Protein AF-M1XTB2-F1 (afdb_monomer_lite)

Sequence (82 aa):
MSERQPSRDVPEIARPAPDEPSLLDPADITRYDALLAAIPLALLAAWTAGQLASIPEWAALGTGALVAVAALIDGLVLHPPE

InterPro domains:
  IPR058328 Protein of unknown function DUF8015 [PF26047] (29-81)

pLDDT: mean 75.96, std 14.42, range [40.03, 94.5]

Structure (mmCIF, N/CA/C/O backbone):
data_AF-M1XTB2-F1
#
_entry.id   AF-M1XTB2-F1
#
loop_
_atom_site.group_PDB
_atom_site.id
_atom_site.type_symbol
_atom_site.label_atom_id
_atom_site.label_alt_id
_atom_site.label_comp_id
_atom_site.label_asym_id
_atom_site.label_entity_id
_atom_site.label_seq_id
_atom_site.pdbx_PDB_ins_code
_atom_site.Cartn_x
_atom_site.Cartn_y
_atom_site.Cartn_z
_atom_site.occupancy
_atom_site.B_iso_or_equiv
_atom_site.auth_seq_id
_atom_site.auth_comp_id
_atom_site.auth_asym_id
_atom_site.auth_atom_id
_atom_site.pdbx_PDB_model_num
ATOM 1 N N . MET A 1 1 ? 63.672 32.368 -46.353 1.00 40.03 1 MET A N 1
ATOM 2 C CA . MET A 1 1 ? 63.108 31.032 -46.634 1.00 40.03 1 MET A CA 1
ATOM 3 C C . MET A 1 1 ? 62.337 30.616 -45.396 1.00 40.03 1 MET A C 1
ATOM 5 O O . MET A 1 1 ? 62.943 30.510 -44.343 1.00 40.03 1 MET A O 1
ATOM 9 N N . SER A 1 2 ? 61.008 30.575 -45.480 1.00 50.19 2 SER A N 1
ATOM 10 C CA . SER A 1 2 ? 60.114 30.311 -44.346 1.00 50.19 2 SER A CA 1
ATOM 11 C C . SER A 1 2 ? 59.394 29.007 -44.658 1.00 50.19 2 SER A C 1
ATOM 13 O O . SER A 1 2 ? 58.449 28.992 -45.446 1.00 50.19 2 SER A O 1
ATOM 15 N N . GLU A 1 3 ? 59.932 27.902 -44.149 1.00 51.38 3 GLU A N 1
ATOM 16 C CA . GLU A 1 3 ? 59.339 26.582 -44.333 1.00 51.38 3 GLU A CA 1
ATOM 17 C C . GLU A 1 3 ? 58.428 26.281 -43.148 1.00 51.38 3 GLU A C 1
ATOM 19 O O . GLU A 1 3 ? 58.786 26.434 -41.980 1.00 51.38 3 GLU A O 1
ATOM 24 N N . ARG A 1 4 ? 57.183 25.974 -43.502 1.00 51.75 4 ARG A N 1
ATOM 25 C CA . ARG A 1 4 ? 56.036 25.831 -42.617 1.00 51.75 4 ARG A CA 1
ATOM 26 C C . ARG A 1 4 ? 56.206 24.604 -41.731 1.00 51.75 4 ARG A C 1
ATOM 28 O O . ARG A 1 4 ? 56.460 23.505 -42.209 1.00 51.75 4 ARG A O 1
ATOM 35 N N . GLN A 1 5 ? 55.977 24.813 -40.447 1.00 60.19 5 GLN A N 1
ATOM 36 C CA . GLN A 1 5 ? 55.788 23.783 -39.437 1.00 60.19 5 GLN A CA 1
ATOM 37 C C . GLN A 1 5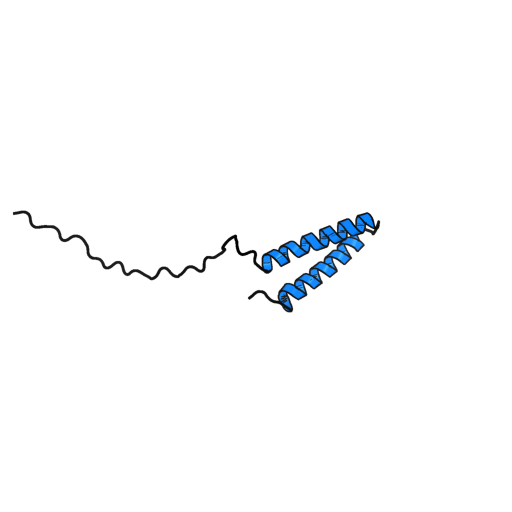 ? 54.538 22.953 -39.798 1.00 60.19 5 GLN A C 1
ATOM 39 O O . GLN A 1 5 ? 53.454 23.540 -39.884 1.00 60.19 5 GLN A O 1
ATOM 44 N N . PRO A 1 6 ? 54.629 21.629 -40.032 1.00 50.50 6 PRO A N 1
ATOM 45 C CA . PRO A 1 6 ? 53.439 20.817 -40.225 1.00 50.50 6 PRO A CA 1
ATOM 46 C C . PRO A 1 6 ? 52.817 20.566 -38.850 1.00 50.50 6 PRO A C 1
ATOM 48 O O . PRO A 1 6 ? 53.239 19.706 -38.077 1.00 50.50 6 PRO A O 1
ATOM 51 N N . SER A 1 7 ? 51.836 21.401 -38.520 1.00 58.12 7 SER A N 1
ATOM 52 C CA . SER A 1 7 ? 50.888 21.138 -37.447 1.00 58.12 7 SER A CA 1
ATOM 53 C C . SER A 1 7 ? 50.145 19.838 -37.733 1.00 58.12 7 SER A C 1
ATOM 55 O O . SER A 1 7 ? 49.496 19.725 -38.763 1.00 58.12 7 SER A O 1
ATOM 57 N N . ARG A 1 8 ? 50.229 18.931 -36.756 1.00 58.12 8 ARG A N 1
ATOM 58 C CA . ARG A 1 8 ? 49.140 18.098 -36.231 1.00 58.12 8 ARG A CA 1
ATOM 59 C C . ARG A 1 8 ? 48.177 17.498 -37.255 1.00 58.12 8 ARG A C 1
ATOM 61 O O . ARG A 1 8 ? 47.190 18.130 -37.588 1.00 58.12 8 ARG A O 1
ATOM 68 N N . ASP A 1 9 ? 48.352 16.207 -37.492 1.00 55.81 9 ASP A N 1
ATOM 69 C CA . ASP A 1 9 ? 47.233 15.291 -37.699 1.00 55.81 9 ASP A CA 1
ATOM 70 C C . ASP A 1 9 ? 47.495 14.054 -36.839 1.00 55.81 9 ASP A C 1
ATOM 72 O O . ASP A 1 9 ? 47.962 13.015 -37.299 1.00 55.81 9 ASP A O 1
ATOM 76 N N . VAL A 1 10 ? 47.272 14.201 -35.530 1.00 62.19 10 VAL A N 1
ATOM 77 C CA . VAL A 1 10 ? 46.944 13.037 -34.708 1.00 62.19 10 VAL A CA 1
ATOM 78 C C . VAL A 1 10 ? 45.497 12.742 -35.080 1.00 62.19 10 VAL A C 1
ATOM 80 O O . VAL A 1 10 ? 44.651 13.582 -34.767 1.00 62.19 10 VAL A O 1
ATOM 83 N N . PRO A 1 11 ? 45.179 11.628 -35.764 1.00 54.22 11 PRO A N 1
ATOM 84 C CA . PRO A 1 11 ? 43.809 11.166 -35.806 1.00 54.22 11 PRO A CA 1
ATOM 85 C C . PRO A 1 11 ? 43.472 10.820 -34.362 1.00 54.22 11 PRO A C 1
ATOM 87 O O . PRO A 1 11 ? 43.862 9.778 -33.837 1.00 54.22 11 PRO A O 1
ATOM 90 N N . GLU A 1 12 ? 42.852 11.782 -33.687 1.00 58.34 12 GLU A N 1
ATOM 91 C CA . GLU A 1 12 ? 42.092 11.575 -32.477 1.00 58.34 12 GLU A CA 1
ATOM 92 C C . GLU A 1 12 ? 41.204 10.380 -32.784 1.00 58.34 12 GLU A C 1
ATOM 94 O O . GLU A 1 12 ? 40.289 10.453 -33.604 1.00 58.34 12 GLU A O 1
ATOM 99 N N . ILE A 1 13 ? 41.604 9.226 -32.246 1.00 61.41 13 ILE A N 1
ATOM 100 C CA . ILE A 1 13 ? 40.828 8.002 -32.271 1.00 61.41 13 ILE A CA 1
ATOM 101 C C . ILE A 1 13 ? 39.569 8.397 -31.522 1.00 61.41 13 ILE A C 1
ATOM 103 O O . ILE A 1 13 ? 39.542 8.361 -30.291 1.00 61.41 13 ILE A O 1
ATOM 107 N N . ALA A 1 14 ? 38.578 8.875 -32.269 1.00 62.75 14 ALA A N 1
ATOM 108 C CA . ALA A 1 14 ? 37.246 9.120 -31.791 1.00 62.75 14 ALA A CA 1
ATOM 109 C C . ALA A 1 14 ? 36.780 7.763 -31.286 1.00 62.75 14 ALA A C 1
ATOM 111 O O . ALA A 1 14 ? 36.315 6.916 -32.049 1.00 62.75 14 ALA A O 1
ATOM 112 N N . ARG A 1 15 ? 36.982 7.511 -29.988 1.00 64.38 15 ARG A N 1
ATOM 113 C CA . ARG A 1 15 ? 36.136 6.550 -29.308 1.00 64.38 15 ARG A CA 1
ATOM 114 C C . ARG A 1 15 ? 34.730 7.036 -29.631 1.00 64.38 15 ARG A C 1
ATOM 116 O O . ARG A 1 15 ? 34.468 8.220 -29.394 1.00 64.38 15 ARG A O 1
ATOM 123 N N . PRO A 1 16 ? 33.842 6.181 -30.158 1.00 62.19 16 PRO A N 1
ATOM 124 C CA . PRO A 1 16 ? 32.432 6.438 -29.967 1.00 62.19 16 PRO A CA 1
ATOM 125 C C . PRO A 1 16 ? 32.324 6.698 -28.468 1.00 62.19 16 PRO A C 1
ATOM 127 O O . PRO A 1 16 ? 32.770 5.857 -27.675 1.00 62.19 16 PRO A O 1
ATOM 130 N N . ALA A 1 17 ? 31.891 7.900 -28.074 1.00 65.44 17 ALA A N 1
ATOM 131 C CA . ALA A 1 17 ? 31.431 8.065 -26.710 1.00 65.44 17 ALA A CA 1
ATOM 132 C C . ALA A 1 17 ? 30.490 6.873 -26.499 1.00 65.44 17 ALA A C 1
ATOM 134 O O . ALA A 1 17 ? 29.675 6.622 -27.394 1.00 65.44 17 ALA A O 1
ATOM 135 N N . PRO A 1 18 ? 30.668 6.053 -25.445 1.00 65.94 18 PRO A N 1
ATOM 136 C CA . PRO A 1 18 ? 29.620 5.112 -25.100 1.00 65.94 18 PRO A CA 1
ATOM 137 C C . PRO A 1 18 ? 28.357 5.957 -25.122 1.00 65.94 18 PRO A C 1
ATOM 139 O O . PRO A 1 18 ? 28.382 7.040 -24.534 1.00 65.94 18 PRO A O 1
ATOM 142 N N . ASP A 1 19 ? 27.348 5.559 -25.892 1.00 62.94 19 ASP A N 1
ATOM 143 C CA . ASP A 1 19 ? 26.024 6.138 -25.750 1.00 62.94 19 ASP A CA 1
ATOM 144 C C . ASP A 1 19 ? 25.683 5.897 -24.280 1.00 62.94 19 ASP A C 1
ATOM 146 O O . ASP A 1 19 ? 25.301 4.791 -23.897 1.00 62.94 19 ASP A O 1
ATOM 150 N N . GLU A 1 20 ? 26.028 6.865 -23.425 1.00 62.44 20 GLU A N 1
ATOM 151 C CA . GLU A 1 20 ? 25.811 6.782 -21.998 1.00 62.44 20 GLU A CA 1
ATOM 152 C C . GLU A 1 20 ? 24.297 6.674 -21.918 1.00 62.44 20 GLU A C 1
ATOM 154 O O . GLU A 1 20 ? 23.618 7.595 -22.389 1.00 62.44 20 GLU A O 1
ATOM 159 N N . PRO A 1 21 ? 23.743 5.535 -21.460 1.00 60.16 21 PRO A N 1
ATOM 160 C CA . PRO A 1 21 ? 22.305 5.427 -21.321 1.00 60.16 21 PRO A CA 1
ATOM 161 C C . PRO A 1 21 ? 21.903 6.619 -20.465 1.00 60.16 21 PRO A C 1
ATOM 163 O O . PRO A 1 21 ? 22.429 6.764 -19.365 1.00 60.16 21 PRO A O 1
ATOM 166 N N . SER A 1 22 ? 21.106 7.526 -21.035 1.00 59.00 22 SER A N 1
ATOM 167 C CA . SER A 1 22 ? 20.705 8.786 -20.411 1.00 59.00 22 SER A CA 1
ATOM 168 C C . SER A 1 22 ? 20.130 8.448 -19.043 1.00 59.00 22 SER A C 1
ATOM 170 O O . SER A 1 22 ? 19.026 7.917 -18.965 1.00 59.00 22 SER A O 1
ATOM 172 N N . LEU A 1 23 ? 20.935 8.585 -17.981 1.00 64.06 23 LEU A N 1
ATOM 173 C CA . LEU A 1 23 ? 20.717 7.724 -16.818 1.00 64.06 23 LEU A CA 1
ATOM 174 C C . LEU A 1 23 ? 19.419 8.031 -16.083 1.00 64.06 23 LEU A C 1
ATOM 176 O O . LEU A 1 23 ? 18.950 7.145 -15.388 1.00 64.06 23 LEU A O 1
ATOM 180 N N . LEU A 1 24 ? 18.833 9.215 -16.248 1.00 62.34 24 LEU A N 1
ATOM 181 C CA . LEU A 1 24 ? 17.503 9.570 -15.763 1.00 62.34 24 LEU A CA 1
ATOM 182 C C . LEU A 1 24 ? 17.031 10.775 -16.585 1.00 62.34 24 LEU A C 1
ATOM 184 O O . LEU A 1 24 ? 17.497 11.891 -16.344 1.00 62.34 24 LEU A O 1
ATOM 188 N N . ASP A 1 25 ? 16.132 10.581 -17.552 1.00 59.50 25 ASP A N 1
ATOM 189 C CA . ASP A 1 25 ? 15.295 11.699 -17.987 1.00 59.50 25 ASP A CA 1
ATOM 190 C C . ASP A 1 25 ? 14.334 11.990 -16.819 1.00 59.50 25 ASP A C 1
ATOM 192 O O . ASP A 1 25 ? 13.553 11.114 -16.451 1.00 59.50 25 ASP A O 1
ATOM 196 N N . PRO A 1 26 ? 14.381 13.162 -16.160 1.00 56.59 26 PRO A N 1
ATOM 197 C CA . PRO A 1 26 ? 13.453 13.482 -15.074 1.00 56.59 26 PRO A CA 1
ATOM 198 C C . PRO A 1 26 ? 11.981 13.511 -15.527 1.00 56.59 26 PRO A C 1
ATOM 200 O O . PRO A 1 26 ? 11.090 13.610 -14.682 1.00 56.59 26 PRO A O 1
ATOM 203 N N . ALA A 1 27 ? 11.716 13.444 -16.838 1.00 57.59 27 ALA A N 1
ATOM 204 C CA . ALA A 1 27 ? 10.383 13.253 -17.399 1.00 57.59 27 ALA A CA 1
ATOM 205 C C . ALA A 1 27 ? 9.876 11.799 -17.323 1.00 57.59 27 ALA A C 1
ATOM 207 O O . ALA A 1 27 ? 8.663 11.583 -17.395 1.00 57.59 27 ALA A O 1
ATOM 208 N N . ASP A 1 28 ? 10.757 10.818 -17.123 1.00 65.12 28 ASP A N 1
ATOM 209 C CA . ASP A 1 28 ? 10.391 9.409 -17.016 1.00 65.12 28 ASP A CA 1
ATOM 210 C C . ASP A 1 28 ? 10.111 9.057 -15.554 1.00 65.12 28 ASP A C 1
ATOM 212 O O . ASP A 1 28 ? 10.943 8.483 -14.852 1.00 65.12 28 ASP A O 1
ATOM 216 N N . ILE A 1 29 ? 8.908 9.402 -15.075 1.00 67.25 29 ILE A N 1
ATOM 217 C CA . ILE A 1 29 ? 8.385 8.816 -13.834 1.00 67.25 29 ILE A CA 1
ATOM 218 C C . ILE A 1 29 ? 8.393 7.302 -14.022 1.00 67.25 29 ILE A C 1
ATOM 220 O O . ILE A 1 29 ? 7.595 6.747 -14.785 1.00 67.25 29 ILE A O 1
ATOM 224 N N . THR A 1 30 ? 9.297 6.627 -13.320 1.00 74.94 30 THR A N 1
ATOM 225 C CA . THR A 1 30 ? 9.409 5.180 -13.425 1.00 74.94 30 THR A CA 1
ATOM 226 C C . THR A 1 30 ? 8.260 4.531 -12.654 1.00 74.94 30 THR A C 1
ATOM 228 O O . THR A 1 30 ? 7.726 5.082 -11.685 1.00 74.94 30 THR A O 1
ATOM 231 N N . ARG A 1 31 ? 7.870 3.307 -13.032 1.00 72.12 31 ARG A N 1
ATOM 232 C CA . ARG A 1 31 ? 6.910 2.524 -12.226 1.00 72.12 31 ARG A CA 1
ATOM 233 C C . ARG A 1 31 ? 7.389 2.340 -10.785 1.00 72.12 31 ARG A C 1
ATOM 235 O O . ARG A 1 31 ? 6.565 2.237 -9.879 1.00 72.12 31 ARG A O 1
ATOM 242 N N . TYR A 1 32 ? 8.704 2.336 -10.576 1.00 74.12 32 TYR A N 1
ATOM 243 C CA . TYR A 1 32 ? 9.305 2.261 -9.254 1.00 74.12 32 TYR A CA 1
ATOM 244 C C . TYR A 1 32 ? 8.993 3.508 -8.413 1.00 74.12 32 TYR A C 1
ATOM 246 O O . TYR A 1 32 ? 8.612 3.374 -7.252 1.00 74.12 32 TYR A O 1
ATOM 254 N 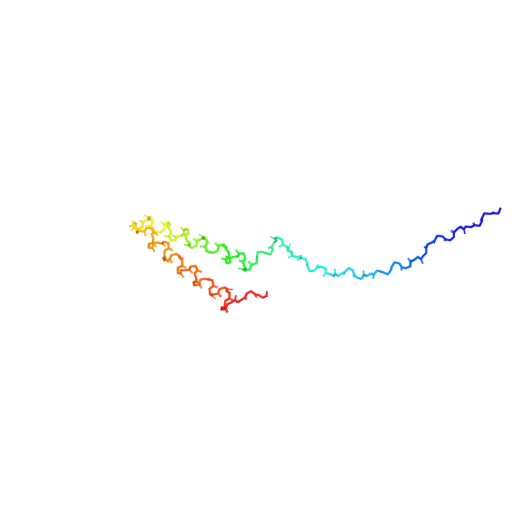N . ASP A 1 33 ? 9.043 4.705 -9.004 1.00 79.44 33 ASP A N 1
ATOM 255 C CA . ASP A 1 33 ? 8.679 5.956 -8.322 1.00 79.44 33 ASP A CA 1
ATOM 256 C C . ASP A 1 33 ? 7.194 5.988 -7.944 1.00 79.44 33 ASP A C 1
ATOM 258 O O . ASP A 1 33 ? 6.830 6.417 -6.846 1.00 79.44 33 ASP A O 1
ATOM 262 N N . ALA A 1 34 ? 6.326 5.466 -8.818 1.00 79.56 34 ALA A N 1
ATOM 263 C CA . ALA A 1 34 ? 4.899 5.332 -8.534 1.00 79.56 34 ALA A CA 1
ATOM 264 C C . ALA A 1 34 ? 4.629 4.364 -7.366 1.00 79.56 34 ALA A C 1
ATOM 266 O O . ALA A 1 34 ? 3.828 4.671 -6.482 1.00 79.56 34 ALA A O 1
ATOM 267 N N . LEU A 1 35 ? 5.328 3.225 -7.320 1.00 80.88 35 LEU A N 1
ATOM 268 C CA . LEU A 1 35 ? 5.300 2.283 -6.193 1.00 80.88 35 LEU A CA 1
ATOM 269 C C . LEU A 1 35 ? 5.771 2.939 -4.893 1.00 80.88 35 LEU A C 1
ATOM 271 O O . LEU A 1 35 ? 5.117 2.806 -3.856 1.00 80.88 35 LEU A O 1
ATOM 275 N N . LEU A 1 36 ? 6.881 3.677 -4.954 1.00 82.31 36 LEU A N 1
ATOM 276 C CA . LEU A 1 36 ? 7.446 4.366 -3.799 1.00 82.31 36 LEU A CA 1
ATOM 277 C C . LEU A 1 36 ? 6.479 5.420 -3.244 1.00 82.31 36 LEU A C 1
ATOM 279 O O . LEU A 1 36 ? 6.383 5.582 -2.030 1.00 82.31 36 LEU A O 1
ATOM 283 N N . ALA A 1 37 ? 5.737 6.102 -4.122 1.00 84.94 37 ALA A N 1
ATOM 284 C CA . ALA A 1 37 ? 4.711 7.070 -3.751 1.00 84.94 37 ALA A CA 1
ATOM 285 C C . ALA A 1 37 ? 3.421 6.409 -3.235 1.00 84.94 37 ALA A C 1
ATOM 287 O O . ALA A 1 37 ? 2.765 6.957 -2.348 1.00 84.94 37 ALA A O 1
ATOM 288 N N . ALA A 1 38 ? 3.056 5.228 -3.742 1.00 85.12 38 ALA A N 1
ATOM 289 C CA . ALA A 1 38 ? 1.830 4.532 -3.355 1.00 85.12 38 ALA A CA 1
ATOM 290 C C . ALA A 1 38 ? 1.824 4.114 -1.876 1.00 85.12 38 ALA A C 1
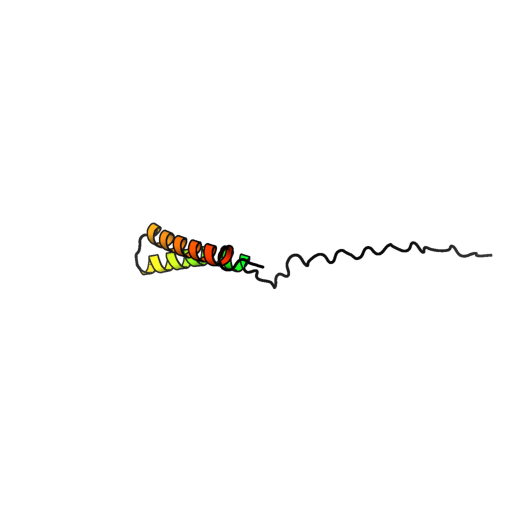ATOM 292 O O . ALA A 1 38 ? 0.783 4.187 -1.225 1.00 85.12 38 ALA A O 1
ATOM 293 N N . ILE A 1 39 ? 2.976 3.724 -1.323 1.00 84.62 39 ILE A N 1
ATOM 294 C CA . ILE A 1 39 ? 3.108 3.288 0.077 1.00 84.62 39 ILE A CA 1
ATOM 295 C C . ILE A 1 39 ? 2.719 4.398 1.075 1.00 84.62 39 ILE A C 1
ATOM 297 O O . ILE A 1 39 ? 1.791 4.184 1.862 1.00 84.62 39 ILE A O 1
ATOM 301 N N . PRO A 1 40 ? 3.359 5.588 1.079 1.00 86.25 40 PRO A N 1
ATOM 302 C CA . PRO A 1 40 ? 2.967 6.667 1.979 1.00 86.25 40 PRO A CA 1
ATOM 303 C C . PRO A 1 40 ? 1.550 7.168 1.682 1.00 86.25 40 PRO A C 1
ATOM 305 O O . PRO A 1 40 ? 0.840 7.539 2.616 1.00 86.25 40 PRO A O 1
ATOM 308 N N . LEU A 1 41 ? 1.100 7.129 0.422 1.00 89.50 41 LEU A N 1
ATOM 309 C CA . LEU A 1 41 ? -0.262 7.519 0.058 1.00 89.50 41 LEU A CA 1
ATOM 310 C C . LEU A 1 41 ? -1.310 6.578 0.670 1.00 89.50 41 LEU A C 1
ATOM 312 O O . LEU A 1 41 ? -2.304 7.046 1.220 1.00 89.50 41 LEU A O 1
ATOM 316 N N . ALA A 1 42 ? -1.078 5.264 0.622 1.00 87.94 42 ALA A N 1
ATOM 317 C CA . ALA A 1 42 ? -1.964 4.260 1.203 1.00 87.94 42 ALA A CA 1
ATOM 318 C C . ALA A 1 42 ? -2.039 4.389 2.729 1.00 87.94 42 ALA A C 1
ATOM 320 O O . ALA A 1 42 ? -3.127 4.333 3.301 1.00 87.94 42 ALA A O 1
ATOM 321 N N . LEU A 1 43 ? -0.902 4.626 3.389 1.00 87.38 43 LEU A N 1
ATOM 322 C CA . LEU A 1 43 ? -0.860 4.872 4.832 1.00 87.38 43 LEU A CA 1
ATOM 323 C C . LEU A 1 43 ? -1.596 6.163 5.207 1.00 87.38 43 LEU A C 1
ATOM 325 O O . LEU A 1 43 ? -2.388 6.162 6.147 1.00 87.38 43 LEU A O 1
ATOM 329 N N . LEU A 1 44 ? -1.392 7.245 4.450 1.00 90.88 44 LEU A N 1
ATOM 330 C CA . LEU A 1 44 ? -2.079 8.516 4.673 1.00 90.88 44 LEU A CA 1
ATOM 331 C C . LEU A 1 44 ? -3.592 8.393 4.441 1.00 90.88 44 LEU A C 1
ATOM 333 O O . LEU A 1 44 ? -4.385 8.906 5.233 1.00 90.88 44 LEU A O 1
ATOM 337 N N . ALA A 1 45 ? -4.007 7.682 3.393 1.00 90.44 45 ALA A N 1
ATOM 338 C CA . ALA A 1 45 ? -5.411 7.401 3.106 1.00 90.44 45 ALA A CA 1
ATOM 339 C C . ALA A 1 45 ? -6.056 6.561 4.218 1.00 90.44 45 ALA A C 1
ATOM 341 O O . ALA A 1 45 ? -7.155 6.869 4.674 1.00 90.44 45 ALA A O 1
ATOM 342 N N . ALA A 1 46 ? -5.362 5.532 4.707 1.00 89.44 46 ALA A N 1
ATOM 343 C CA . ALA A 1 46 ? -5.868 4.691 5.783 1.00 89.44 46 ALA A CA 1
ATOM 344 C C . ALA A 1 46 ? -5.949 5.446 7.116 1.00 89.44 46 ALA A C 1
ATOM 346 O O . ALA A 1 46 ? -6.944 5.327 7.828 1.00 89.44 46 ALA A O 1
ATOM 347 N N . TRP A 1 47 ? -4.954 6.280 7.426 1.00 92.00 47 TRP A N 1
ATOM 348 C CA . TRP A 1 47 ? -4.974 7.143 8.604 1.00 92.00 47 TRP A CA 1
ATOM 349 C C . TRP A 1 47 ? -6.121 8.158 8.546 1.00 92.00 47 TRP A C 1
ATOM 351 O O . TRP A 1 47 ? -6.917 8.240 9.478 1.00 92.00 47 TRP A O 1
ATOM 361 N N . THR A 1 48 ? -6.276 8.877 7.430 1.00 92.94 48 THR A N 1
ATOM 362 C CA . THR A 1 48 ? -7.372 9.848 7.250 1.00 92.94 48 THR A CA 1
ATOM 363 C C . THR A 1 48 ? -8.751 9.189 7.313 1.00 92.94 48 THR A C 1
ATOM 365 O O . THR A 1 48 ? -9.641 9.702 7.995 1.00 92.94 48 THR A O 1
ATOM 368 N N . ALA A 1 49 ? -8.928 8.024 6.683 1.00 91.75 49 ALA A N 1
ATOM 369 C CA . ALA A 1 49 ? -10.159 7.242 6.783 1.00 91.75 49 ALA A CA 1
ATOM 370 C C . ALA A 1 49 ? -10.413 6.743 8.215 1.00 91.75 49 ALA A C 1
ATOM 372 O O . ALA A 1 49 ? -11.544 6.805 8.698 1.00 91.75 49 ALA A O 1
ATOM 373 N N . GLY A 1 50 ? -9.367 6.296 8.915 1.00 90.75 50 GLY A N 1
ATOM 374 C CA . GLY A 1 50 ? -9.434 5.856 10.307 1.00 90.75 50 GLY A CA 1
ATOM 375 C C . GLY A 1 50 ? -9.878 6.968 11.250 1.00 90.75 50 GLY A C 1
ATOM 376 O O . GLY A 1 50 ? -10.779 6.753 12.059 1.00 90.75 50 GLY A O 1
ATOM 377 N N . GLN A 1 51 ? -9.335 8.176 11.079 1.00 91.56 51 GLN A N 1
ATOM 378 C CA . GLN A 1 51 ? -9.749 9.359 11.834 1.00 91.56 51 GLN A CA 1
ATOM 379 C C . GLN A 1 51 ? -11.223 9.700 11.585 1.00 91.56 51 GLN A C 1
ATOM 381 O O . GLN A 1 51 ? -11.959 9.974 12.531 1.00 91.56 51 GLN A O 1
ATOM 386 N N . LEU A 1 52 ? -11.681 9.627 10.330 1.00 94.50 52 LEU A N 1
ATOM 387 C CA . LEU A 1 52 ? -13.075 9.914 9.980 1.00 94.50 52 LEU A CA 1
ATOM 388 C C . LEU A 1 52 ? -14.051 8.867 10.544 1.00 94.50 52 LEU A C 1
ATOM 390 O O . LEU A 1 52 ? -15.174 9.199 10.918 1.00 94.50 52 LEU A O 1
ATOM 394 N N . ALA A 1 53 ? -13.610 7.613 10.643 1.00 92.25 53 ALA A N 1
ATOM 395 C CA . ALA A 1 53 ? -14.384 6.496 11.176 1.00 92.25 53 ALA A CA 1
ATOM 396 C C . ALA A 1 53 ? -14.181 6.255 12.689 1.00 92.25 53 ALA A C 1
ATOM 398 O O . ALA A 1 53 ? -14.750 5.308 13.229 1.00 92.25 53 ALA A O 1
ATOM 399 N N . SER A 1 54 ? -13.393 7.090 13.384 1.00 93.62 54 SER A N 1
ATOM 400 C CA . SER A 1 54 ? -13.017 6.911 14.803 1.00 93.62 54 SER A CA 1
ATOM 401 C C . SER A 1 54 ? -12.392 5.541 15.120 1.00 93.62 54 SER A C 1
ATOM 403 O O . SER A 1 54 ? -12.574 4.987 16.206 1.00 93.62 54 SER A O 1
ATOM 405 N N . ILE A 1 55 ? -11.665 4.973 14.159 1.00 91.62 55 ILE A N 1
ATOM 406 C CA . ILE A 1 55 ? -10.961 3.697 14.305 1.00 91.62 55 ILE A CA 1
ATOM 407 C C . ILE A 1 55 ? -9.643 3.943 15.057 1.00 91.62 55 ILE A C 1
ATOM 409 O O . ILE A 1 55 ? -8.974 4.944 14.792 1.00 91.62 55 ILE A O 1
ATOM 413 N N . PRO A 1 56 ? -9.219 3.038 15.961 1.00 93.12 56 PRO A N 1
ATOM 414 C CA . PRO A 1 56 ? -7.909 3.129 16.595 1.00 93.12 56 PRO A CA 1
ATOM 415 C C . PRO A 1 56 ? -6.776 3.223 15.568 1.00 93.12 56 PRO A C 1
ATOM 417 O O . PRO A 1 56 ? -6.727 2.449 14.612 1.00 93.12 56 PRO A O 1
ATOM 420 N N . GLU A 1 57 ? -5.823 4.123 15.807 1.00 89.88 57 GLU A N 1
ATOM 421 C CA . GLU A 1 57 ? -4.745 4.429 14.860 1.00 89.88 57 GLU A CA 1
ATOM 422 C C . GLU A 1 57 ? -3.932 3.192 14.450 1.00 89.88 57 GLU A C 1
ATOM 424 O O . GLU A 1 57 ? -3.659 2.996 13.270 1.00 89.88 57 GLU A O 1
ATOM 429 N N . TRP A 1 58 ? -3.625 2.298 15.395 1.00 91.50 58 TRP A N 1
ATOM 430 C CA . TRP A 1 58 ? -2.909 1.050 15.105 1.00 91.50 58 TRP A CA 1
ATOM 431 C C . TRP A 1 58 ? -3.674 0.139 14.132 1.00 91.50 58 TRP A C 1
ATOM 433 O O . TRP A 1 58 ? -3.061 -0.517 13.292 1.00 91.50 58 TRP A O 1
ATOM 443 N N . ALA A 1 59 ? -5.007 0.115 14.213 1.00 91.75 59 ALA A N 1
ATOM 444 C CA . ALA A 1 59 ? -5.845 -0.682 13.327 1.00 91.75 59 ALA A CA 1
ATOM 445 C C . ALA A 1 59 ? -5.946 -0.034 11.940 1.00 91.75 59 ALA A C 1
ATOM 447 O O . ALA A 1 59 ? -5.851 -0.739 10.940 1.00 91.75 59 ALA A O 1
ATOM 448 N N . ALA A 1 60 ? -6.071 1.297 11.882 1.00 90.88 60 ALA A N 1
ATOM 449 C CA . ALA A 1 60 ? -6.101 2.063 10.637 1.00 90.88 60 ALA A CA 1
ATOM 450 C C . ALA A 1 60 ? -4.770 1.979 9.867 1.00 90.88 60 ALA A C 1
ATOM 452 O O . ALA A 1 60 ? -4.745 1.711 8.669 1.00 90.88 60 ALA A O 1
ATOM 453 N N . LEU A 1 61 ? -3.641 2.146 10.555 1.00 91.00 61 LEU A N 1
ATOM 454 C CA . LEU A 1 61 ? -2.321 1.987 9.945 1.00 91.00 61 LEU A CA 1
ATOM 455 C C . LEU A 1 61 ? -2.048 0.528 9.563 1.00 91.00 61 LEU A C 1
ATOM 457 O O . LEU A 1 61 ? -1.446 0.278 8.522 1.00 91.00 61 LEU A O 1
ATOM 461 N N . GLY A 1 62 ? -2.533 -0.435 10.354 1.00 92.50 62 GLY A N 1
ATOM 462 C CA . GLY A 1 62 ? -2.442 -1.860 10.036 1.00 92.50 62 GLY A CA 1
ATOM 463 C C . GLY A 1 62 ? -3.154 -2.221 8.730 1.00 92.50 62 GLY A C 1
ATOM 464 O O . GLY A 1 62 ? -2.577 -2.902 7.883 1.00 92.50 62 GLY A O 1
ATOM 465 N N . THR A 1 63 ? -4.375 -1.725 8.513 1.00 90.81 63 THR A N 1
ATOM 466 C CA . THR A 1 63 ? -5.083 -1.915 7.237 1.00 90.81 63 THR A CA 1
ATOM 467 C C . THR A 1 63 ? -4.404 -1.181 6.085 1.00 90.81 63 THR A C 1
ATOM 469 O O . THR A 1 63 ? -4.262 -1.763 5.011 1.00 90.81 63 THR A O 1
ATOM 472 N N . GLY A 1 64 ? -3.913 0.042 6.301 1.00 88.31 64 GLY A N 1
ATOM 473 C CA . GLY A 1 64 ? -3.115 0.762 5.302 1.00 88.31 64 GLY A CA 1
ATOM 474 C C . GLY A 1 64 ? -1.855 0.002 4.880 1.00 88.31 64 GLY A C 1
ATOM 475 O O . GLY A 1 64 ? -1.553 -0.086 3.691 1.00 88.31 64 GLY A O 1
ATOM 476 N N . ALA A 1 65 ? -1.159 -0.617 5.835 1.00 90.44 65 ALA A N 1
ATOM 477 C CA . ALA A 1 65 ? 0.020 -1.433 5.568 1.00 90.44 65 ALA A CA 1
ATOM 478 C C . ALA A 1 65 ? -0.318 -2.685 4.744 1.00 90.44 65 ALA A C 1
ATOM 480 O O . ALA A 1 65 ? 0.409 -3.004 3.806 1.00 90.44 65 ALA A O 1
ATOM 481 N N . LEU A 1 66 ? -1.435 -3.364 5.032 1.00 93.75 66 LEU A N 1
ATOM 482 C CA . LEU A 1 66 ? -1.888 -4.509 4.231 1.00 93.75 66 LEU A CA 1
ATOM 483 C C . LEU A 1 66 ? -2.154 -4.115 2.771 1.00 93.75 66 LEU A C 1
ATOM 485 O O . LEU A 1 66 ? -1.750 -4.833 1.857 1.00 93.75 66 LEU A O 1
ATOM 489 N N . VA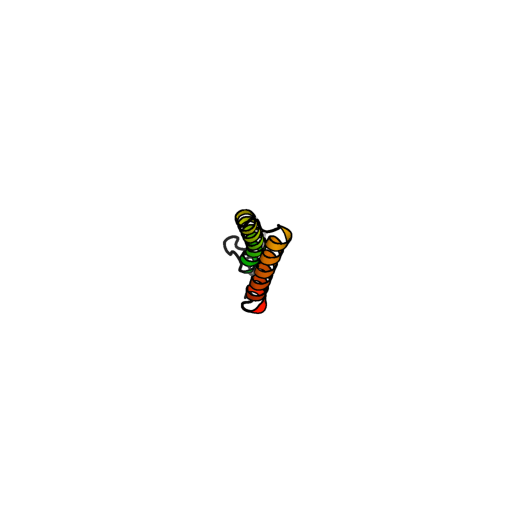L A 1 67 ? -2.781 -2.957 2.549 1.00 89.88 67 VAL A N 1
ATOM 490 C CA . VAL A 1 67 ? -3.013 -2.416 1.201 1.00 89.88 67 VAL A CA 1
ATOM 491 C C . VAL A 1 67 ? -1.692 -2.075 0.507 1.00 89.88 67 VAL A C 1
ATOM 493 O O . VAL A 1 67 ? -1.498 -2.447 -0.648 1.00 89.88 67 VAL A O 1
ATOM 496 N N . ALA A 1 68 ? -0.759 -1.425 1.210 1.00 87.38 68 ALA A N 1
ATOM 497 C CA . ALA A 1 68 ? 0.554 -1.087 0.664 1.00 87.38 68 ALA A CA 1
ATOM 498 C C . ALA A 1 68 ? 1.359 -2.337 0.267 1.00 87.38 68 ALA A C 1
ATOM 500 O O . ALA A 1 68 ? 1.976 -2.354 -0.793 1.00 87.38 68 ALA A O 1
ATOM 501 N N . VAL A 1 69 ? 1.311 -3.406 1.071 1.00 89.75 69 VAL A N 1
ATOM 502 C CA . VAL A 1 69 ? 1.953 -4.691 0.745 1.00 89.75 69 VAL A CA 1
ATOM 503 C C . VAL A 1 69 ? 1.331 -5.319 -0.500 1.00 89.75 69 VAL A C 1
ATOM 505 O O . VAL A 1 69 ? 2.065 -5.795 -1.361 1.00 89.75 69 VAL A O 1
ATOM 508 N N . ALA A 1 70 ? 0.003 -5.299 -0.633 1.00 85.44 70 ALA A N 1
ATOM 509 C CA . ALA A 1 70 ? -0.662 -5.814 -1.828 1.00 85.44 70 ALA A CA 1
ATOM 510 C C . ALA A 1 70 ? -0.243 -5.041 -3.091 1.00 85.44 70 ALA A C 1
ATOM 512 O O . ALA A 1 70 ? 0.081 -5.661 -4.100 1.00 85.44 70 ALA A O 1
ATOM 513 N N . ALA A 1 71 ? -0.173 -3.707 -3.012 1.00 83.56 71 ALA A N 1
ATOM 514 C CA . ALA A 1 71 ? 0.322 -2.866 -4.103 1.00 83.56 71 ALA A CA 1
ATOM 515 C C . ALA A 1 71 ? 1.796 -3.154 -4.435 1.00 83.56 71 ALA A C 1
ATOM 517 O O . ALA A 1 71 ? 2.174 -3.177 -5.604 1.00 83.56 71 ALA A O 1
ATOM 518 N N . LEU A 1 72 ? 2.619 -3.427 -3.418 1.00 83.25 72 LEU A N 1
ATOM 519 C CA . LEU A 1 72 ? 4.017 -3.806 -3.599 1.00 83.25 72 LEU A CA 1
ATOM 520 C C . LEU A 1 72 ? 4.151 -5.146 -4.337 1.00 83.25 72 LEU A C 1
ATOM 522 O O . LEU A 1 72 ? 4.949 -5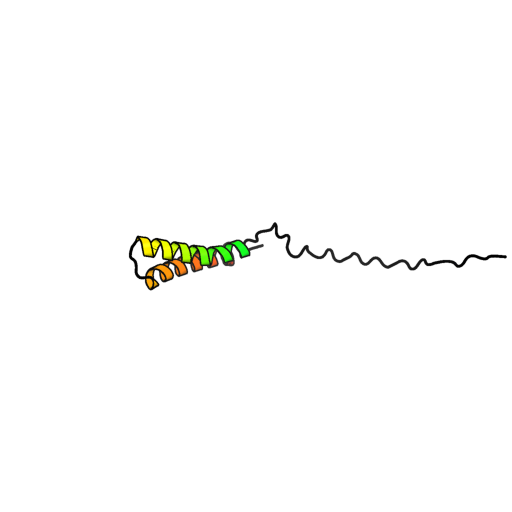.263 -5.261 1.00 83.25 72 LEU A O 1
ATOM 526 N N . ILE A 1 73 ? 3.363 -6.151 -3.942 1.00 83.56 73 ILE A N 1
ATOM 527 C CA . ILE A 1 73 ? 3.340 -7.466 -4.597 1.00 83.56 73 ILE A CA 1
ATOM 528 C C . ILE A 1 73 ? 2.873 -7.321 -6.046 1.00 83.56 73 ILE A C 1
ATOM 530 O O . ILE A 1 73 ? 3.487 -7.894 -6.943 1.00 83.56 73 ILE A O 1
ATOM 534 N N . ASP A 1 74 ? 1.823 -6.538 -6.290 1.00 80.94 74 ASP A N 1
ATOM 535 C CA . ASP A 1 74 ? 1.338 -6.297 -7.646 1.00 80.94 74 ASP A CA 1
ATOM 536 C C . ASP A 1 74 ? 2.408 -5.632 -8.520 1.00 80.94 74 ASP A C 1
ATOM 538 O O . ASP A 1 74 ? 2.767 -6.164 -9.569 1.00 80.94 74 ASP A O 1
ATOM 542 N N . GLY A 1 75 ? 2.993 -4.529 -8.055 1.00 76.69 75 GLY A N 1
ATOM 543 C CA . GLY A 1 75 ? 3.941 -3.753 -8.849 1.00 76.69 75 GLY A CA 1
ATOM 544 C C . GLY A 1 75 ? 5.354 -4.343 -8.959 1.00 76.69 75 GLY A C 1
ATOM 545 O O . GLY A 1 75 ? 6.070 -4.000 -9.893 1.00 76.69 75 GLY A O 1
ATOM 546 N N . LEU A 1 76 ? 5.785 -5.208 -8.033 1.00 75.69 76 LEU A N 1
ATOM 547 C CA . LEU A 1 76 ? 7.120 -5.826 -8.086 1.00 75.69 76 LEU A CA 1
ATOM 548 C C . LEU A 1 76 ? 7.108 -7.279 -8.569 1.00 75.69 76 LEU A C 1
ATOM 550 O O . LEU A 1 76 ? 8.116 -7.735 -9.103 1.00 75.69 76 LEU A O 1
ATOM 554 N N . VAL A 1 77 ? 6.018 -8.022 -8.350 1.00 79.50 77 VAL A N 1
ATOM 555 C CA . VAL A 1 77 ? 5.970 -9.472 -8.613 1.00 79.50 77 VAL A CA 1
ATOM 556 C C . VAL A 1 77 ? 5.038 -9.813 -9.770 1.00 79.50 77 VAL A C 1
ATOM 558 O O . VAL A 1 77 ? 5.420 -10.604 -10.628 1.00 79.50 77 VAL A O 1
ATOM 561 N N . LEU A 1 78 ? 3.825 -9.249 -9.802 1.00 75.88 78 LEU A N 1
ATOM 562 C CA . LEU A 1 78 ? 2.850 -9.554 -10.860 1.00 75.88 78 LEU A CA 1
ATOM 563 C C . LEU A 1 78 ? 3.118 -8.751 -12.136 1.00 75.88 78 LEU A C 1
ATOM 565 O O . LEU A 1 78 ? 3.018 -9.293 -13.235 1.00 75.88 78 LEU A O 1
ATOM 569 N N . HIS A 1 79 ? 3.495 -7.484 -11.983 1.00 74.81 79 HIS A N 1
ATOM 570 C CA . HIS A 1 79 ? 3.761 -6.551 -13.074 1.00 74.81 79 HIS A CA 1
ATOM 571 C C . HIS A 1 79 ? 5.132 -5.885 -12.894 1.00 74.81 79 HIS A C 1
ATOM 573 O O . HIS A 1 79 ? 5.188 -4.664 -12.712 1.00 74.81 79 HIS A O 1
ATOM 579 N N . PRO A 1 80 ? 6.230 -6.669 -12.907 1.00 64.00 80 PRO A N 1
ATOM 580 C CA . PRO A 1 80 ? 7.562 -6.134 -12.665 1.00 64.00 80 PRO A CA 1
ATOM 581 C C . PRO A 1 80 ? 7.890 -5.003 -13.657 1.00 64.00 80 PRO A C 1
ATOM 583 O O . PRO A 1 80 ? 7.433 -5.039 -14.805 1.00 64.00 80 PRO A O 1
ATOM 586 N N . PRO A 1 81 ? 8.641 -3.976 -13.223 1.00 67.75 81 PRO A N 1
ATOM 587 C CA . PRO A 1 81 ? 9.153 -2.962 -14.136 1.00 67.75 81 PRO A CA 1
ATOM 588 C C . PRO A 1 81 ? 10.104 -3.611 -15.156 1.00 67.75 81 PRO A C 1
ATOM 590 O O . PRO A 1 81 ? 10.857 -4.518 -14.798 1.00 67.75 81 PRO A O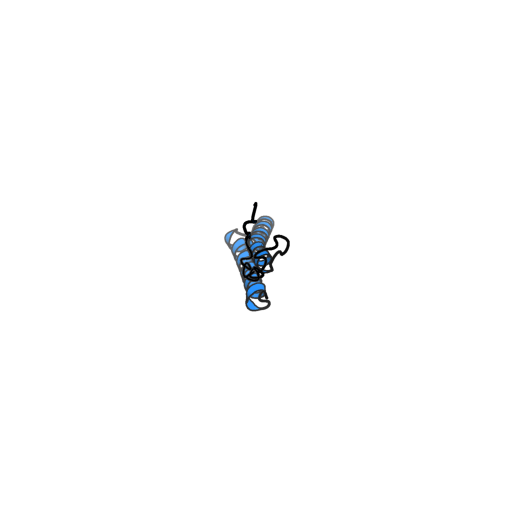 1
ATOM 593 N N . GLU A 1 82 ? 10.012 -3.164 -16.411 1.00 65.75 82 GLU A N 1
ATOM 594 C CA . GLU A 1 82 ? 10.865 -3.595 -17.533 1.00 65.75 82 GLU A CA 1
ATOM 595 C C . GLU A 1 82 ? 12.334 -3.188 -17.321 1.00 65.75 82 GLU A C 1
ATOM 597 O O . GLU A 1 82 ? 12.561 -2.072 -16.793 1.00 65.75 82 GLU A O 1
#

Secondary structure (DSSP, 8-state):
--PPP---------PPPP-------TT---HHHHHHHHHHHHHHHHHHHHHHTT--HHHHHHHHHHHHHHHHHIIIIIS---

Foldseek 3Di:
DDDDDDDDDPPPPPDPPPPPPPPDPVVCCFLVVVLVVQLVVLQVVLQVVCVVVVHPSVVSNVVSNVVSVVSVCCDPPVNNTD

Organism: Natronomonas moolapensis (strain DSM 18674 / CECT 7526 / JCM 14361 / 8.8.11) (NCBI:txid268739)

Radius of gyration: 28.1 Å; chains: 1; bounding box: 78×41×63 Å